Protein AF-A0A151L1X3-F1 (afdb_monomer_lite)

pLDDT: mean 93.33, std 6.19, range [65.94, 98.56]

Organism: NCBI:txid647221

Radius of gyration: 15.74 Å; chains: 1; bounding box: 38×18×39 Å

Sequence (111 aa):
VLFPPRRKGMCTSNLENLNTDDGPLNDSTKVNNSFFGDILLTAKNEAQSIIDQYKEKNQLKDLTDQKDKTTVCNALKYSFADLGDIIRGRDLWSGDNNTEMKQLQDKLKEI

Structure (mmCIF, N/CA/C/O backbone):
data_AF-A0A151L1X3-F1
#
_entry.id   AF-A0A151L1X3-F1
#
loop_
_atom_site.group_PDB
_atom_site.id
_atom_site.type_symbol
_atom_site.label_atom_id
_atom_site.label_alt_id
_atom_site.label_comp_id
_atom_site.label_asym_id
_atom_site.label_entity_id
_atom_site.label_seq_id
_atom_site.pdbx_PDB_ins_code
_atom_site.Cartn_x
_atom_site.Cartn_y
_atom_site.Cartn_z
_atom_site.occupancy
_atom_site.B_iso_or_equiv
_atom_site.auth_seq_id
_atom_site.auth_comp_id
_atom_site.auth_asym_id
_atom_site.auth_atom_id
_atom_site.pdbx_PDB_model_num
ATOM 1 N N . VAL A 1 1 ? -16.542 2.946 -13.095 1.00 81.62 1 VAL A N 1
ATOM 2 C CA . VAL A 1 1 ? -16.395 2.047 -11.919 1.00 81.62 1 VAL A CA 1
ATOM 3 C C . VAL A 1 1 ? -16.527 2.884 -10.641 1.00 81.62 1 VAL A C 1
ATOM 5 O O . VAL A 1 1 ? -16.327 4.089 -10.722 1.00 81.62 1 VAL A O 1
ATOM 8 N N . LEU A 1 2 ? -16.933 2.323 -9.492 1.00 87.06 2 LEU A N 1
ATOM 9 C CA . LEU A 1 2 ? -16.948 3.050 -8.208 1.00 87.06 2 LEU A CA 1
ATOM 10 C C . LEU A 1 2 ? -15.755 2.616 -7.351 1.00 87.06 2 LEU A C 1
ATOM 12 O O . LEU A 1 2 ? -15.576 1.423 -7.127 1.00 87.06 2 LEU A O 1
ATOM 16 N N . PHE A 1 3 ? -14.975 3.576 -6.844 1.00 91.19 3 PHE A N 1
ATOM 17 C CA . PHE A 1 3 ? -13.775 3.297 -6.045 1.00 91.19 3 PHE A CA 1
ATOM 18 C C . PHE A 1 3 ? -13.968 3.669 -4.580 1.00 91.19 3 PHE A C 1
ATOM 20 O O . PHE A 1 3 ? -14.444 4.777 -4.297 1.00 91.19 3 PHE A O 1
ATOM 27 N N . PRO A 1 4 ? -13.556 2.796 -3.644 1.00 94.12 4 PRO A N 1
ATOM 28 C CA . PRO A 1 4 ? -13.650 3.087 -2.225 1.00 94.12 4 PRO A CA 1
ATOM 29 C C . PRO A 1 4 ? -12.703 4.240 -1.846 1.00 94.12 4 PRO A C 1
ATOM 31 O O . PRO A 1 4 ? -11.587 4.302 -2.367 1.00 94.12 4 PRO A O 1
ATOM 34 N N . PRO A 1 5 ? -13.086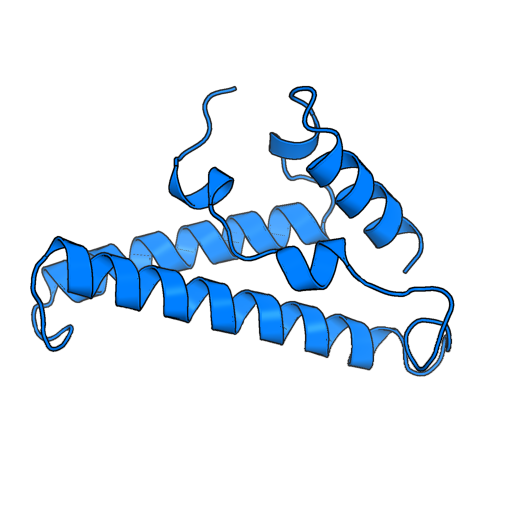 5.121 -0.899 1.00 94.44 5 PRO A N 1
ATOM 35 C CA . PRO A 1 5 ? -12.215 6.198 -0.421 1.00 94.44 5 PRO A CA 1
ATOM 36 C C . PRO A 1 5 ? -10.834 5.714 0.040 1.00 94.44 5 PRO A C 1
ATOM 38 O O . PRO A 1 5 ? -9.845 6.382 -0.231 1.00 94.44 5 PRO A O 1
ATOM 41 N N . ARG A 1 6 ? -10.757 4.519 0.648 1.00 96.12 6 ARG A N 1
ATOM 42 C CA . ARG A 1 6 ? -9.491 3.867 1.020 1.00 96.12 6 ARG A CA 1
ATOM 43 C C . ARG A 1 6 ? -8.545 3.713 -0.178 1.00 96.12 6 ARG A C 1
ATOM 45 O O . ARG A 1 6 ? -7.406 4.132 -0.084 1.00 96.12 6 ARG A O 1
ATOM 52 N N . ARG A 1 7 ? -9.021 3.179 -1.314 1.00 95.06 7 ARG A N 1
ATOM 53 C CA . ARG A 1 7 ? -8.197 3.017 -2.530 1.00 95.06 7 ARG A CA 1
ATOM 54 C C . ARG A 1 7 ? -7.745 4.366 -3.081 1.00 95.06 7 ARG A C 1
ATOM 56 O O . ARG A 1 7 ? -6.613 4.480 -3.534 1.00 95.06 7 ARG A O 1
ATOM 63 N N . LYS A 1 8 ? -8.620 5.375 -3.051 1.00 92.56 8 LYS A N 1
ATOM 64 C CA . LYS A 1 8 ? -8.297 6.727 -3.535 1.00 92.56 8 LYS A CA 1
ATOM 65 C C . LYS A 1 8 ? -7.230 7.418 -2.683 1.00 92.56 8 LYS A C 1
ATOM 67 O O . LYS A 1 8 ? -6.448 8.179 -3.227 1.00 92.56 8 LYS A O 1
ATOM 72 N N . GLY A 1 9 ? -7.219 7.160 -1.374 1.00 92.06 9 GLY A N 1
ATOM 73 C CA . GLY A 1 9 ? -6.239 7.690 -0.421 1.00 92.06 9 GLY A CA 1
ATOM 74 C C . GLY A 1 9 ? -5.131 6.701 -0.053 1.00 92.06 9 GLY A C 1
ATOM 75 O O . GLY A 1 9 ? -4.585 6.803 1.042 1.00 92.06 9 GLY A O 1
ATOM 76 N N . MET A 1 10 ? -4.859 5.718 -0.913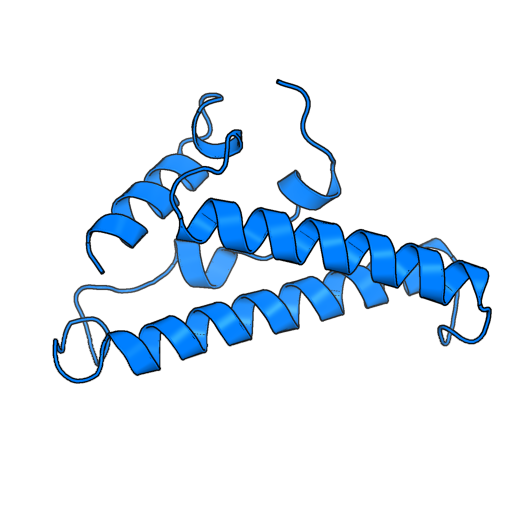 1.00 95.00 10 MET A N 1
ATOM 77 C CA . MET A 1 10 ? -3.860 4.681 -0.663 1.00 95.00 10 MET A CA 1
ATOM 78 C C . MET A 1 10 ? -2.440 5.259 -0.724 1.00 95.00 10 MET A C 1
ATOM 80 O O . MET A 1 10 ? -2.139 6.102 -1.566 1.00 95.00 10 MET A O 1
ATOM 84 N N . CYS A 1 11 ? -1.553 4.797 0.155 1.00 95.50 11 CYS A N 1
ATOM 85 C CA . CYS A 1 11 ? -0.218 5.367 0.342 1.00 95.50 11 CYS A CA 1
ATOM 86 C C . CYS A 1 11 ? 0.802 4.869 -0.701 1.00 95.50 11 CYS A C 1
ATOM 88 O O . CYS A 1 11 ? 1.714 4.127 -0.350 1.00 95.50 11 CYS A O 1
ATOM 90 N N . THR A 1 12 ? 0.682 5.273 -1.970 1.00 94.88 12 THR A N 1
ATOM 91 C CA . THR A 1 12 ? 1.544 4.812 -3.090 1.00 94.88 12 THR A CA 1
ATOM 92 C C . THR A 1 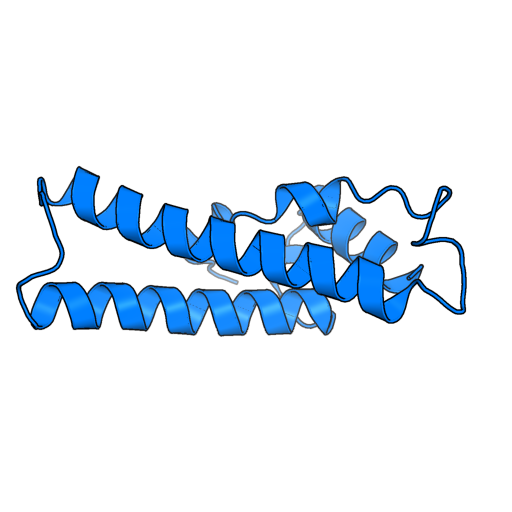12 ? 2.622 5.802 -3.533 1.00 94.88 12 THR A C 1
ATOM 94 O O . THR A 1 12 ? 3.365 5.527 -4.472 1.00 94.88 12 THR A O 1
ATOM 97 N N . SER A 1 13 ? 2.760 6.929 -2.833 1.00 93.56 13 SER A N 1
ATOM 98 C CA . SER A 1 13 ? 3.610 8.047 -3.259 1.00 93.56 13 SER A CA 1
ATOM 99 C C . SER A 1 13 ? 5.080 7.672 -3.506 1.00 93.56 13 SER A C 1
ATOM 101 O O . SER A 1 13 ? 5.689 8.197 -4.435 1.00 93.56 13 SER A O 1
ATOM 103 N N . ASN A 1 14 ? 5.660 6.738 -2.740 1.00 93.56 14 ASN A N 1
ATOM 104 C CA . ASN A 1 14 ? 7.033 6.291 -2.998 1.00 93.56 14 ASN A CA 1
ATOM 105 C C . ASN A 1 14 ? 7.157 5.556 -4.342 1.00 93.56 14 ASN A C 1
ATOM 107 O O . ASN A 1 14 ? 8.128 5.785 -5.053 1.00 93.56 14 ASN A O 1
ATOM 111 N N . LEU A 1 15 ? 6.157 4.752 -4.727 1.00 94.19 15 LEU A N 1
ATOM 112 C CA . LEU A 1 15 ? 6.131 4.065 -6.024 1.00 94.19 15 LEU A CA 1
ATOM 113 C C . LEU A 1 15 ? 5.928 5.052 -7.180 1.00 94.19 15 LEU A C 1
ATOM 115 O O . LEU A 1 15 ? 6.527 4.915 -8.242 1.00 94.19 15 LEU A O 1
ATOM 119 N N . GLU A 1 16 ? 5.108 6.082 -6.968 1.00 92.19 16 GLU A N 1
ATOM 120 C CA . GLU A 1 16 ? 4.865 7.138 -7.961 1.00 92.19 16 GLU A CA 1
ATOM 121 C C . GLU A 1 16 ? 6.119 7.983 -8.228 1.00 92.19 16 GLU A C 1
ATOM 123 O O . GLU A 1 16 ? 6.310 8.489 -9.336 1.00 92.19 16 GLU A O 1
ATOM 128 N N . ASN A 1 17 ? 6.997 8.102 -7.230 1.00 91.62 17 ASN A N 1
ATOM 129 C CA . ASN A 1 17 ? 8.223 8.897 -7.275 1.00 91.62 17 ASN A CA 1
ATOM 130 C C . ASN A 1 17 ? 9.500 8.045 -7.366 1.00 91.62 17 ASN A C 1
ATOM 132 O O . ASN A 1 17 ? 10.582 8.549 -7.069 1.00 91.62 17 ASN A O 1
ATOM 136 N N . LEU A 1 18 ? 9.400 6.782 -7.800 1.00 89.81 18 LEU A N 1
ATOM 137 C CA . LEU A 1 18 ? 10.585 5.973 -8.093 1.00 89.81 18 LEU A CA 1
ATOM 138 C C . LEU A 1 18 ? 11.441 6.666 -9.153 1.00 89.81 18 LEU A C 1
ATOM 140 O O . LEU A 1 18 ? 10.924 7.166 -10.159 1.00 89.81 18 LEU A O 1
ATOM 144 N N . ASN A 1 19 ? 12.748 6.675 -8.903 1.00 86.38 19 ASN A N 1
ATOM 145 C CA . ASN A 1 19 ? 13.751 7.078 -9.872 1.00 86.38 19 ASN A CA 1
ATOM 146 C C . ASN A 1 19 ? 14.353 5.815 -10.492 1.00 86.38 19 ASN A C 1
ATOM 148 O O . ASN A 1 19 ? 15.200 5.166 -9.881 1.00 86.38 19 ASN A O 1
ATOM 152 N N . THR A 1 20 ? 13.867 5.449 -11.674 1.00 84.44 20 THR A N 1
ATOM 153 C CA . THR A 1 20 ? 14.296 4.256 -12.416 1.00 84.44 20 THR A CA 1
ATOM 154 C C . THR A 1 20 ? 15.626 4.457 -13.141 1.00 84.44 20 THR A C 1
ATOM 156 O O . THR A 1 20 ? 16.295 3.478 -13.454 1.00 84.44 20 THR A O 1
ATOM 159 N N . ASP A 1 21 ? 16.056 5.706 -13.338 1.00 84.44 21 ASP A N 1
ATOM 160 C CA . ASP A 1 21 ? 17.275 6.042 -14.080 1.00 84.44 21 ASP A CA 1
ATOM 161 C C . ASP A 1 21 ? 18.550 5.987 -13.222 1.00 84.44 21 ASP A C 1
ATOM 163 O O . ASP A 1 21 ? 19.662 6.025 -13.757 1.00 84.44 21 ASP A O 1
ATOM 167 N N . ASP A 1 22 ? 18.422 5.882 -11.897 1.00 78.88 22 ASP A N 1
ATOM 168 C CA . ASP A 1 22 ? 19.549 5.975 -10.968 1.00 78.88 22 ASP A CA 1
ATOM 169 C C . ASP A 1 22 ? 19.600 4.825 -9.952 1.00 78.88 22 ASP A C 1
ATOM 171 O O . ASP A 1 22 ? 18.600 4.220 -9.556 1.00 78.88 22 ASP A O 1
ATOM 175 N N . GLY A 1 23 ? 20.815 4.544 -9.487 1.00 86.75 23 GLY A N 1
ATOM 176 C CA . GLY A 1 23 ? 21.068 3.632 -8.387 1.00 86.75 23 GLY A CA 1
ATOM 177 C C . GLY A 1 23 ? 20.657 2.182 -8.674 1.00 86.75 23 GLY A C 1
ATOM 178 O O . GLY A 1 23 ? 20.818 1.682 -9.788 1.00 86.75 23 GLY A O 1
ATOM 179 N N . PRO A 1 24 ? 20.191 1.444 -7.652 1.00 89.06 24 PRO A N 1
ATOM 180 C CA . PRO A 1 24 ? 19.992 0.006 -7.765 1.00 89.06 24 PRO A CA 1
ATOM 181 C C . PRO A 1 24 ? 18.728 -0.390 -8.545 1.00 89.06 24 PRO A C 1
ATOM 183 O O . PRO A 1 24 ? 18.565 -1.574 -8.824 1.00 89.06 24 PRO A O 1
ATOM 186 N N . LEU A 1 25 ? 17.863 0.566 -8.913 1.00 89.69 25 LEU A N 1
ATOM 187 C CA . LEU A 1 25 ? 16.715 0.324 -9.796 1.00 89.69 25 LEU A CA 1
ATOM 188 C C . LEU A 1 25 ? 17.116 0.272 -11.281 1.00 89.69 25 LEU A C 1
ATOM 190 O O . LEU A 1 25 ? 16.453 -0.413 -12.046 1.00 89.69 25 LEU A O 1
ATOM 194 N N . ASN A 1 26 ? 18.242 0.888 -11.660 1.00 89.81 26 ASN A N 1
ATOM 195 C CA . ASN A 1 26 ? 18.832 0.790 -13.004 1.00 89.81 26 ASN A CA 1
ATOM 196 C C . ASN A 1 26 ? 19.850 -0.374 -13.124 1.00 89.81 26 ASN A C 1
ATOM 198 O O . ASN A 1 26 ? 20.453 -0.624 -14.167 1.00 89.81 26 ASN A O 1
ATOM 202 N N . ASP A 1 27 ? 20.091 -1.113 -12.038 1.00 91.00 27 ASP A N 1
ATOM 203 C CA . ASP A 1 27 ? 21.010 -2.251 -12.025 1.00 91.00 27 ASP A CA 1
ATOM 204 C C . ASP A 1 27 ? 20.224 -3.562 -12.111 1.00 91.00 27 ASP A C 1
ATOM 206 O O . ASP A 1 27 ? 19.631 -4.010 -11.130 1.00 91.00 27 ASP A O 1
ATOM 210 N N . SER A 1 28 ? 20.287 -4.227 -13.268 1.00 90.06 28 SER A N 1
ATOM 211 C CA . SER A 1 28 ? 19.611 -5.513 -13.527 1.00 90.06 28 SER A CA 1
ATOM 212 C C . SER A 1 28 ? 19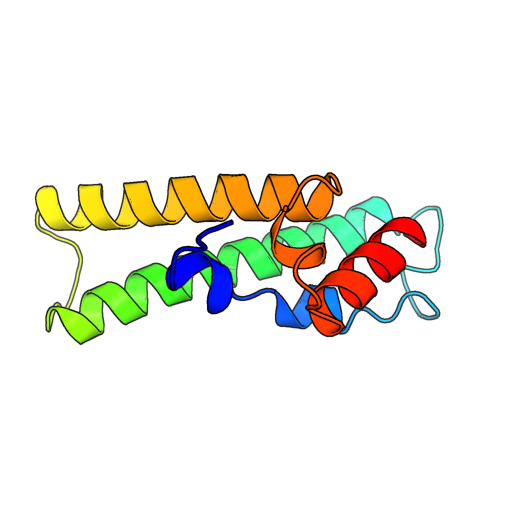.879 -6.612 -12.483 1.00 90.06 28 SER A C 1
ATOM 214 O O . SER A 1 28 ? 19.075 -7.532 -12.336 1.00 90.06 28 SER A O 1
ATOM 216 N N . THR A 1 29 ? 20.982 -6.534 -11.730 1.00 94.12 29 THR A N 1
ATOM 217 C CA . THR A 1 29 ? 21.317 -7.507 -10.677 1.00 94.12 29 THR A CA 1
ATOM 218 C C . THR A 1 29 ? 20.717 -7.159 -9.312 1.00 94.12 29 THR A C 1
ATOM 220 O O . THR A 1 29 ? 20.608 -8.032 -8.448 1.00 94.12 29 THR A O 1
ATOM 223 N N . LYS A 1 30 ? 20.316 -5.899 -9.101 1.00 93.94 30 LYS A N 1
ATOM 224 C CA . LYS A 1 30 ? 19.806 -5.377 -7.820 1.00 93.94 30 LYS A CA 1
ATOM 225 C C . LYS A 1 30 ? 18.339 -4.961 -7.869 1.00 93.94 30 LYS A C 1
ATOM 227 O O . LYS A 1 30 ? 17.695 -4.986 -6.818 1.00 93.94 30 LYS A O 1
ATOM 232 N N . VAL A 1 31 ? 17.820 -4.663 -9.061 1.00 94.62 31 VAL A N 1
ATOM 233 C CA . VAL A 1 31 ? 16.486 -4.098 -9.300 1.00 94.62 31 VAL A CA 1
ATOM 234 C C . VAL A 1 31 ? 15.393 -4.836 -8.534 1.00 94.62 31 VAL A C 1
ATOM 236 O O . VAL A 1 31 ? 14.642 -4.207 -7.799 1.00 94.62 31 VAL A O 1
ATOM 239 N N . ASN A 1 32 ? 15.386 -6.172 -8.562 1.00 93.81 32 ASN A N 1
ATOM 240 C CA . ASN A 1 32 ? 14.386 -6.978 -7.855 1.00 93.81 32 ASN A CA 1
ATOM 241 C C . ASN A 1 32 ? 14.374 -6.732 -6.340 1.00 93.81 32 ASN A C 1
ATOM 243 O O . ASN A 1 32 ? 13.309 -6.577 -5.748 1.00 93.81 32 ASN A O 1
ATOM 247 N N . ASN A 1 33 ? 15.545 -6.699 -5.698 1.00 95.75 33 ASN A N 1
ATOM 248 C CA . ASN A 1 33 ? 15.633 -6.518 -4.247 1.00 95.75 33 ASN A CA 1
ATOM 249 C C . ASN A 1 33 ? 15.289 -5.082 -3.845 1.00 95.75 33 ASN A C 1
ATOM 251 O O . ASN A 1 33 ? 14.614 -4.869 -2.839 1.00 95.75 33 ASN A O 1
ATOM 255 N N . SER A 1 34 ? 15.742 -4.107 -4.633 1.00 94.81 34 SER A N 1
ATOM 256 C CA . SER A 1 34 ? 15.463 -2.694 -4.385 1.00 94.81 34 SER A CA 1
ATOM 257 C C . SER A 1 34 ? 13.989 -2.373 -4.572 1.00 94.81 34 SER A C 1
ATOM 259 O O . SER A 1 34 ? 13.364 -1.866 -3.645 1.00 94.81 34 SER A O 1
ATOM 261 N N . PHE A 1 35 ? 13.410 -2.788 -5.696 1.00 95.88 35 PHE A N 1
ATOM 262 C CA . PHE A 1 35 ? 11.992 -2.608 -5.968 1.00 95.88 35 PHE A CA 1
ATOM 263 C C . PHE A 1 35 ? 11.112 -3.328 -4.938 1.00 95.88 35 PHE A C 1
ATOM 265 O O . PHE A 1 35 ? 10.126 -2.772 -4.455 1.00 95.88 35 PHE A O 1
ATOM 272 N N . PHE A 1 36 ? 11.492 -4.539 -4.515 1.00 96.69 36 PHE A N 1
ATOM 273 C CA . PHE A 1 36 ? 10.783 -5.226 -3.437 1.00 96.69 36 PHE A CA 1
ATOM 274 C C . PHE A 1 36 ? 10.836 -4.446 -2.113 1.00 96.69 36 PHE A C 1
ATOM 276 O O . PHE A 1 36 ? 9.840 -4.400 -1.389 1.00 96.69 36 PHE A O 1
ATOM 283 N N . GLY A 1 37 ? 11.955 -3.782 -1.815 1.00 96.81 37 GLY A N 1
ATOM 284 C CA . GLY A 1 37 ? 12.075 -2.870 -0.676 1.00 96.81 37 GLY A CA 1
ATOM 285 C C . GLY A 1 37 ? 11.060 -1.724 -0.723 1.00 96.81 37 GLY A C 1
ATOM 286 O O . GLY A 1 37 ? 10.393 -1.462 0.281 1.00 96.81 37 GLY A O 1
ATOM 287 N N . ASP A 1 38 ? 10.881 -1.100 -1.887 1.00 96.44 38 ASP A N 1
ATOM 288 C CA . ASP A 1 38 ? 9.882 -0.046 -2.089 1.00 96.44 38 ASP A CA 1
ATOM 289 C C . ASP A 1 38 ? 8.446 -0.553 -1.922 1.00 96.44 38 ASP A C 1
ATOM 291 O O . ASP A 1 38 ? 7.636 0.099 -1.257 1.00 96.44 38 ASP A O 1
ATOM 295 N N . ILE A 1 39 ? 8.134 -1.749 -2.432 1.00 97.44 39 ILE A N 1
ATOM 296 C CA . ILE A 1 39 ? 6.824 -2.387 -2.223 1.00 97.44 39 ILE A CA 1
ATOM 297 C C . ILE A 1 39 ? 6.563 -2.621 -0.729 1.00 97.44 39 ILE A C 1
ATOM 299 O O . ILE A 1 39 ? 5.464 -2.349 -0.236 1.00 97.44 39 ILE A O 1
ATOM 303 N N . LEU A 1 40 ? 7.555 -3.117 0.016 1.00 98.25 40 LEU A N 1
ATOM 304 C CA . LEU A 1 40 ? 7.421 -3.338 1.458 1.00 98.25 40 LEU A CA 1
ATOM 305 C C . LEU A 1 40 ? 7.232 -2.023 2.222 1.00 98.25 40 LEU A C 1
ATOM 307 O O . LEU A 1 40 ? 6.433 -1.971 3.161 1.00 98.25 40 LEU A O 1
ATOM 311 N N . LEU A 1 41 ? 7.928 -0.960 1.813 1.00 97.94 41 LEU A N 1
ATOM 312 C CA . LEU A 1 41 ? 7.764 0.372 2.388 1.00 97.94 41 LEU A CA 1
ATOM 313 C C . LEU A 1 41 ? 6.343 0.902 2.159 1.00 97.94 41 LEU A C 1
ATOM 315 O O . LEU A 1 41 ? 5.702 1.357 3.109 1.00 97.94 41 LEU A O 1
ATOM 319 N N . THR A 1 42 ? 5.820 0.776 0.937 1.00 98.06 42 THR A N 1
ATOM 320 C CA . THR A 1 42 ? 4.427 1.099 0.596 1.00 98.06 42 THR A CA 1
ATOM 321 C C . THR A 1 42 ? 3.446 0.325 1.470 1.00 98.06 42 THR A C 1
ATOM 323 O O . THR A 1 42 ? 2.587 0.925 2.116 1.00 98.06 42 THR A O 1
ATOM 326 N N . ALA A 1 43 ? 3.596 -1.000 1.551 1.00 98.50 43 ALA A N 1
ATOM 327 C CA . ALA A 1 43 ? 2.704 -1.859 2.327 1.00 98.50 43 ALA A CA 1
ATOM 328 C C . ALA A 1 43 ? 2.702 -1.495 3.820 1.00 98.50 43 ALA A C 1
ATOM 330 O O . ALA A 1 43 ? 1.642 -1.434 4.445 1.00 98.50 43 ALA A O 1
ATOM 331 N N . LYS A 1 44 ? 3.881 -1.213 4.390 1.00 98.44 44 LYS A N 1
ATOM 332 C CA . LYS A 1 44 ? 4.026 -0.772 5.781 1.00 98.44 44 LYS A CA 1
ATOM 333 C C . LYS A 1 44 ? 3.301 0.551 6.027 1.00 98.44 44 LYS A C 1
ATOM 335 O O . LYS A 1 44 ? 2.541 0.652 6.987 1.00 98.44 44 LYS A O 1
ATOM 340 N N . ASN A 1 45 ? 3.549 1.554 5.186 1.00 98.25 45 ASN A N 1
ATOM 341 C CA . ASN A 1 45 ? 2.969 2.887 5.355 1.00 98.25 45 ASN A CA 1
ATOM 342 C C . ASN A 1 45 ? 1.447 2.870 5.178 1.00 98.25 45 ASN A C 1
ATOM 344 O O . ASN A 1 45 ? 0.736 3.475 5.975 1.00 98.25 45 ASN A O 1
ATOM 348 N N . GLU A 1 46 ? 0.943 2.119 4.197 1.00 98.44 46 GLU A N 1
ATOM 349 C CA . GLU A 1 46 ? -0.493 1.923 3.998 1.00 98.44 46 GLU A CA 1
ATOM 350 C C . GLU A 1 46 ? -1.147 1.258 5.215 1.00 98.44 46 GLU A C 1
ATOM 352 O O . GLU A 1 46 ? -2.182 1.716 5.701 1.00 98.44 46 GLU A O 1
ATOM 357 N N . ALA A 1 47 ? -0.523 0.206 5.753 1.00 98.31 47 ALA A N 1
ATOM 358 C CA . ALA A 1 47 ? -1.044 -0.472 6.931 1.00 98.31 47 ALA A CA 1
ATOM 359 C C . ALA A 1 47 ? -1.085 0.448 8.158 1.00 98.31 47 ALA A C 1
ATOM 361 O O . ALA A 1 47 ? -2.096 0.495 8.862 1.00 98.31 47 ALA A O 1
ATOM 362 N N . GLN A 1 48 ? -0.007 1.202 8.386 1.00 98.19 48 GLN A N 1
ATOM 363 C CA . GLN A 1 48 ? 0.085 2.165 9.480 1.00 98.19 48 GLN A CA 1
ATOM 364 C C . GLN A 1 48 ? -0.979 3.264 9.345 1.00 98.19 48 GLN A C 1
ATOM 366 O O . GLN A 1 48 ? -1.719 3.512 10.292 1.00 98.19 48 GLN A O 1
ATOM 371 N N . SER A 1 49 ? -1.132 3.843 8.149 1.00 98.12 49 SER A N 1
ATOM 372 C CA . SER A 1 49 ? -2.140 4.870 7.858 1.00 98.12 49 SER A CA 1
ATOM 373 C C . SER A 1 49 ? -3.565 4.373 8.124 1.00 98.12 49 SER A C 1
ATOM 375 O O . SER A 1 49 ? -4.350 5.065 8.770 1.00 98.12 49 SER A O 1
ATOM 377 N N . ILE A 1 50 ? -3.903 3.145 7.712 1.00 98.25 50 ILE A N 1
ATOM 378 C CA . ILE A 1 50 ? -5.214 2.540 8.001 1.00 98.25 50 ILE A CA 1
ATOM 379 C C . ILE A 1 50 ? -5.452 2.416 9.507 1.00 98.25 50 ILE A C 1
ATOM 381 O O . ILE A 1 50 ? -6.538 2.757 9.985 1.00 98.25 50 ILE A O 1
ATOM 385 N N . ILE A 1 51 ? -4.461 1.912 10.247 1.00 98.25 51 ILE A N 1
ATOM 386 C CA . ILE A 1 51 ? -4.559 1.728 11.699 1.00 98.25 51 ILE A CA 1
ATOM 387 C C . ILE A 1 51 ? -4.753 3.082 12.386 1.00 98.25 51 ILE A C 1
ATOM 389 O O . ILE A 1 51 ? -5.677 3.227 13.190 1.00 98.25 51 ILE A O 1
ATOM 393 N N . ASP A 1 52 ? -3.929 4.071 12.048 1.00 97.88 52 ASP A N 1
ATOM 394 C CA . ASP A 1 52 ? -3.940 5.386 12.686 1.00 97.88 52 ASP A CA 1
ATOM 395 C C . ASP A 1 52 ? -5.226 6.149 12.375 1.00 97.88 52 ASP A C 1
ATOM 397 O O . ASP A 1 52 ? -5.892 6.623 13.294 1.00 97.88 52 ASP A O 1
ATOM 401 N N . GLN A 1 53 ? -5.659 6.171 11.110 1.00 97.38 53 GLN A N 1
ATOM 402 C CA . GLN A 1 53 ? -6.922 6.804 10.730 1.00 97.38 53 GLN A CA 1
ATOM 403 C C . GLN A 1 53 ? -8.126 6.146 11.409 1.00 97.38 53 GLN A C 1
ATOM 405 O O . GLN A 1 53 ? -9.080 6.834 11.775 1.00 97.38 53 GLN A O 1
ATOM 410 N N . TYR A 1 54 ? -8.124 4.816 11.557 1.00 97.75 54 TYR A N 1
ATOM 411 C CA . TYR A 1 54 ? -9.201 4.121 12.258 1.00 97.75 54 TYR A CA 1
ATOM 412 C C . TYR A 1 54 ? -9.214 4.486 13.744 1.00 97.75 54 TYR A C 1
ATOM 414 O O . TYR A 1 54 ? -10.279 4.789 14.287 1.00 97.75 54 TYR A O 1
ATOM 422 N N . LYS A 1 55 ? -8.043 4.491 14.393 1.00 98.25 55 LYS A N 1
ATOM 423 C CA . LYS A 1 55 ? -7.900 4.885 15.798 1.00 98.25 55 LYS A CA 1
ATOM 424 C C . LYS A 1 55 ? -8.354 6.325 16.022 1.00 98.25 55 LYS A C 1
ATOM 426 O O . LYS A 1 55 ? -9.165 6.559 16.911 1.00 98.25 55 LYS A O 1
ATOM 431 N N . GLU A 1 56 ? -7.909 7.261 15.189 1.00 97.69 56 GLU A N 1
ATOM 432 C CA . GLU A 1 56 ? -8.265 8.679 15.277 1.00 97.69 56 GLU A CA 1
ATOM 433 C C . GLU A 1 56 ? -9.778 8.893 15.129 1.00 97.69 56 GLU A C 1
ATOM 435 O O . GLU A 1 56 ? -10.413 9.487 16.002 1.00 97.69 56 GLU A O 1
ATOM 440 N N . LYS A 1 57 ? -10.388 8.336 14.074 1.00 96.81 57 LYS A N 1
ATOM 441 C CA . LYS A 1 57 ? -11.826 8.503 13.791 1.00 96.81 57 LYS A CA 1
ATOM 442 C C . LYS A 1 57 ? -12.731 7.920 14.874 1.00 96.81 57 LYS A C 1
ATOM 444 O O . LYS A 1 57 ? -13.829 8.430 15.080 1.00 96.81 57 LYS A O 1
ATOM 449 N N . ASN A 1 58 ? -12.281 6.866 15.551 1.00 97.38 58 ASN A N 1
ATOM 450 C CA . ASN A 1 58 ? -13.028 6.206 16.621 1.00 97.38 58 ASN A CA 1
ATOM 451 C C . ASN A 1 58 ? -12.537 6.601 18.027 1.00 97.38 58 ASN A C 1
ATOM 453 O O . ASN A 1 58 ? -13.010 6.038 19.011 1.00 97.38 58 ASN A O 1
ATOM 457 N N . GLN A 1 59 ? -11.611 7.565 18.134 1.00 97.38 59 GLN A N 1
ATOM 458 C CA . GLN A 1 59 ? -11.035 8.054 19.395 1.00 97.38 59 GLN A CA 1
ATOM 459 C C . GLN A 1 59 ? -10.425 6.933 20.263 1.00 97.38 59 GLN A C 1
ATOM 461 O O . GLN A 1 59 ? -10.506 6.945 21.494 1.00 97.38 59 GLN A O 1
ATOM 466 N N . LEU A 1 60 ? -9.801 5.945 19.617 1.00 96.75 60 LEU A N 1
ATOM 467 C CA . LEU A 1 60 ? -9.201 4.780 20.262 1.00 96.75 60 LEU A CA 1
ATOM 468 C C . LEU A 1 60 ? -7.720 5.023 20.552 1.00 96.75 60 LEU A C 1
ATOM 470 O O . LEU A 1 60 ? -6.964 5.451 19.683 1.00 96.75 60 LEU A O 1
ATOM 474 N N . LYS A 1 61 ? -7.271 4.662 21.759 1.00 94.56 61 LYS A N 1
ATOM 475 C CA . LYS A 1 61 ? -5.832 4.604 22.075 1.00 94.56 61 LYS A CA 1
ATOM 476 C C . LYS A 1 61 ? -5.174 3.374 21.451 1.00 94.56 61 LYS A C 1
ATOM 478 O O . LYS A 1 61 ? -4.053 3.447 20.949 1.00 94.56 61 LYS A O 1
ATOM 483 N N . ASP A 1 62 ? -5.878 2.244 21.468 1.00 94.62 62 ASP A N 1
ATOM 484 C CA . ASP A 1 62 ? -5.405 1.009 20.861 1.00 94.62 62 ASP A CA 1
ATOM 485 C C . ASP A 1 62 ? -6.551 0.126 20.351 1.00 94.62 62 ASP A C 1
ATOM 487 O O . ASP A 1 62 ? -7.703 0.312 20.739 1.00 94.62 62 ASP A O 1
ATOM 491 N N . LEU A 1 63 ? -6.233 -0.831 19.476 1.00 95.25 63 LEU A N 1
ATOM 492 C CA . LEU A 1 63 ? -7.189 -1.798 18.932 1.00 95.25 63 LEU A CA 1
ATOM 493 C C . LEU A 1 63 ? -7.321 -2.974 19.901 1.00 95.25 63 LEU A C 1
ATOM 495 O O . LEU A 1 63 ? -6.699 -4.017 19.706 1.00 95.25 63 LEU A O 1
ATOM 499 N N . THR A 1 64 ? -8.092 -2.814 20.973 1.00 94.94 64 THR A N 1
ATOM 500 C CA . THR A 1 64 ? -8.299 -3.876 21.974 1.00 94.94 64 THR A CA 1
ATOM 501 C C . THR A 1 64 ? -9.539 -4.714 21.679 1.00 94.94 64 THR A C 1
ATOM 503 O O . THR A 1 64 ? -9.481 -5.942 21.811 1.00 94.94 64 THR A O 1
ATOM 506 N N . ASP A 1 65 ? -10.613 -4.075 21.212 1.00 96.88 65 ASP A N 1
ATOM 507 C CA . ASP A 1 65 ? -11.876 -4.721 20.868 1.00 96.88 65 ASP A CA 1
ATOM 508 C C . ASP A 1 65 ? -11.753 -5.591 19.605 1.00 96.88 65 ASP A C 1
ATOM 510 O O . ASP A 1 65 ? -11.097 -5.241 18.618 1.00 96.88 65 ASP A O 1
ATOM 514 N N . GLN A 1 66 ? -12.392 -6.760 19.629 1.00 97.25 66 GLN A N 1
ATOM 515 C CA . GLN A 1 66 ? -12.317 -7.721 18.531 1.00 97.25 66 GLN A CA 1
ATOM 516 C C . GLN A 1 66 ? -12.987 -7.207 17.249 1.00 97.25 66 GLN A C 1
ATOM 518 O O . GLN A 1 66 ? -12.532 -7.524 16.145 1.00 97.25 66 GLN A O 1
ATOM 523 N N . LYS A 1 67 ? -14.051 -6.409 17.364 1.00 97.06 67 LYS A N 1
ATOM 524 C CA . LYS A 1 67 ? -14.749 -5.795 16.232 1.00 97.06 67 LYS A CA 1
ATOM 525 C C . LYS A 1 67 ? -13.870 -4.749 15.553 1.00 97.06 67 LYS A C 1
ATOM 527 O O . LYS A 1 67 ? -13.808 -4.725 14.322 1.00 97.06 67 LYS A O 1
ATOM 532 N N . ASP A 1 68 ? -13.144 -3.952 16.332 1.00 97.62 68 ASP A N 1
ATOM 533 C CA . ASP A 1 68 ? -12.197 -2.960 15.813 1.00 97.62 68 ASP A CA 1
ATOM 534 C C . ASP A 1 68 ? -11.044 -3.634 15.073 1.00 97.62 68 ASP A C 1
ATOM 536 O O . ASP A 1 68 ? -10.778 -3.321 13.909 1.00 97.62 68 ASP A O 1
ATOM 540 N N . LYS A 1 69 ? -10.434 -4.651 15.697 1.00 97.81 69 LYS A N 1
ATOM 541 C CA . LYS A 1 69 ? -9.402 -5.484 15.061 1.00 97.81 69 LYS A CA 1
ATOM 542 C C . LYS A 1 69 ? -9.895 -6.082 13.748 1.00 97.81 69 LYS A C 1
ATOM 544 O O . LYS A 1 69 ? -9.211 -5.993 12.736 1.00 97.81 69 LYS A O 1
ATOM 549 N N . THR A 1 70 ? -11.095 -6.663 13.745 1.00 98.12 70 THR A N 1
ATOM 550 C CA . THR A 1 70 ? -11.681 -7.284 12.547 1.00 98.12 70 THR A CA 1
ATOM 551 C C . THR A 1 70 ? -11.894 -6.258 11.434 1.00 98.12 70 THR A C 1
ATOM 553 O O . THR A 1 70 ? -11.595 -6.530 10.271 1.00 98.12 70 THR A O 1
ATOM 556 N N . THR A 1 71 ? -12.371 -5.062 11.781 1.00 97.56 71 THR A N 1
ATOM 557 C CA . THR A 1 71 ? -12.620 -3.984 10.816 1.00 97.56 71 THR A CA 1
ATOM 558 C C . THR A 1 71 ? -11.322 -3.501 10.174 1.00 97.56 71 THR A C 1
ATOM 560 O O . THR A 1 71 ? -11.235 -3.426 8.946 1.00 97.56 71 THR A O 1
ATOM 563 N N . VAL A 1 72 ? -10.288 -3.263 10.983 1.00 98.19 72 VAL A N 1
ATOM 564 C CA . VAL A 1 72 ? -8.955 -2.882 10.499 1.00 98.19 72 VAL A CA 1
ATOM 565 C C . VAL A 1 72 ? -8.338 -3.995 9.652 1.00 98.19 72 VAL A C 1
ATOM 567 O O . VAL A 1 72 ? -7.902 -3.731 8.535 1.00 98.19 72 VAL A O 1
ATOM 570 N N . CYS A 1 73 ? -8.372 -5.251 10.105 1.00 98.19 73 CYS A N 1
ATOM 571 C CA . CYS A 1 73 ? -7.853 -6.389 9.340 1.00 98.19 73 CYS A CA 1
ATOM 572 C C . CYS A 1 73 ? -8.525 -6.535 7.968 1.00 98.19 73 CYS A C 1
ATOM 574 O O . CYS A 1 73 ? -7.852 -6.831 6.982 1.00 98.19 73 CYS A O 1
ATOM 576 N N . ASN A 1 74 ? -9.835 -6.291 7.875 1.00 98.38 74 ASN A N 1
ATOM 577 C CA . ASN A 1 74 ? -10.533 -6.292 6.591 1.00 98.38 74 ASN A CA 1
ATOM 578 C C . ASN A 1 74 ? -10.043 -5.160 5.678 1.00 98.38 74 ASN A C 1
ATOM 580 O O . ASN A 1 74 ? -9.790 -5.401 4.500 1.00 98.38 74 ASN A O 1
ATOM 584 N N . ALA A 1 75 ? -9.860 -3.947 6.208 1.00 98.19 75 ALA A N 1
ATOM 585 C CA . ALA A 1 75 ? -9.308 -2.833 5.439 1.00 98.19 75 ALA A CA 1
ATOM 586 C C . ALA A 1 75 ? -7.886 -3.136 4.932 1.00 98.19 75 ALA A C 1
ATOM 588 O O . ALA A 1 75 ? -7.618 -2.943 3.747 1.00 98.19 75 ALA A O 1
ATOM 589 N N . LEU A 1 76 ? -7.024 -3.696 5.789 1.00 98.44 76 LEU A N 1
ATOM 590 C CA . LEU A 1 76 ? -5.674 -4.137 5.424 1.00 98.44 76 LEU A CA 1
ATOM 591 C C . LEU A 1 76 ? -5.697 -5.200 4.320 1.00 98.44 76 LEU A C 1
ATOM 593 O O . LEU A 1 76 ? -4.950 -5.095 3.351 1.00 98.44 76 LEU A O 1
ATOM 597 N N . LYS A 1 77 ? -6.585 -6.196 4.424 1.00 98.56 77 LYS A N 1
ATOM 598 C CA . LYS A 1 77 ? -6.761 -7.236 3.398 1.00 98.56 77 LYS A CA 1
ATOM 599 C C . LYS A 1 77 ? -7.117 -6.633 2.038 1.00 98.56 77 LYS A C 1
ATOM 601 O O . LYS A 1 77 ? -6.586 -7.074 1.021 1.00 98.56 77 LYS A O 1
ATOM 606 N N . TYR A 1 78 ? -8.007 -5.643 2.012 1.00 98.19 78 TYR A N 1
ATOM 607 C CA . TYR A 1 78 ? -8.372 -4.972 0.766 1.00 98.19 78 TYR A CA 1
ATOM 608 C C . TYR A 1 78 ? -7.230 -4.116 0.213 1.00 98.19 78 TYR A C 1
ATOM 610 O O . TYR A 1 78 ? -6.972 -4.184 -0.982 1.00 98.19 78 TYR A O 1
ATOM 618 N N . SER A 1 79 ? -6.497 -3.377 1.052 1.00 98.31 79 SER A N 1
ATOM 619 C CA . SER A 1 79 ? -5.313 -2.636 0.588 1.00 98.31 79 SER A CA 1
ATOM 620 C C . SER A 1 79 ? -4.199 -3.546 0.085 1.00 98.31 79 SER A C 1
ATOM 622 O O . SER A 1 79 ? -3.540 -3.213 -0.893 1.00 98.31 79 SER A O 1
ATOM 624 N N . PHE A 1 80 ? -4.013 -4.719 0.688 1.00 98.44 80 PHE A N 1
ATOM 625 C CA . PHE A 1 80 ? -3.083 -5.721 0.171 1.00 98.44 80 PHE A CA 1
ATOM 626 C C . PHE A 1 80 ? -3.484 -6.199 -1.232 1.00 98.44 80 PHE A C 1
ATOM 628 O O . PHE A 1 80 ? -2.633 -6.299 -2.115 1.00 98.44 80 PHE A O 1
ATOM 635 N N . ALA A 1 81 ? -4.776 -6.468 -1.452 1.00 98.31 81 ALA A N 1
ATOM 636 C CA . ALA A 1 81 ? -5.279 -6.862 -2.765 1.00 98.31 81 ALA A CA 1
ATOM 637 C C . ALA A 1 81 ? -5.082 -5.748 -3.808 1.00 98.31 81 ALA A C 1
ATOM 639 O O . ALA A 1 81 ? -4.553 -6.024 -4.882 1.00 98.31 81 ALA A O 1
ATOM 640 N N . ASP A 1 82 ? -5.417 -4.503 -3.457 1.00 97.69 82 ASP A N 1
ATOM 641 C CA . ASP A 1 82 ? -5.226 -3.341 -4.329 1.00 97.69 82 ASP A CA 1
ATOM 642 C C . ASP A 1 82 ? -3.748 -3.126 -4.675 1.00 97.69 82 ASP A C 1
ATOM 644 O O . ASP A 1 82 ? -3.422 -2.928 -5.840 1.00 97.69 82 ASP A O 1
ATOM 648 N N . LEU A 1 83 ? -2.834 -3.222 -3.696 1.00 98.00 83 LEU A N 1
ATOM 649 C CA . LEU A 1 83 ? -1.393 -3.112 -3.951 1.00 98.00 83 LEU A CA 1
ATOM 650 C C . LEU A 1 83 ? -0.949 -4.198 -4.932 1.00 98.00 83 LEU A C 1
ATOM 652 O O . LEU A 1 83 ? -0.245 -3.918 -5.896 1.00 98.00 83 LEU A O 1
ATOM 656 N N . GLY A 1 84 ? -1.409 -5.433 -4.726 1.00 97.69 84 GLY A N 1
ATOM 657 C CA . GLY A 1 84 ? -1.142 -6.532 -5.646 1.00 97.69 84 GLY A CA 1
ATOM 658 C C . GLY A 1 84 ? -1.678 -6.275 -7.056 1.00 97.69 84 GLY A C 1
ATOM 659 O O . GLY A 1 84 ? -1.025 -6.643 -8.031 1.00 97.69 84 GLY A O 1
ATOM 660 N N . ASP A 1 85 ? -2.849 -5.659 -7.203 1.00 97.06 85 ASP A N 1
ATOM 661 C CA . ASP A 1 85 ? -3.395 -5.287 -8.512 1.00 97.06 85 ASP A CA 1
ATOM 662 C C . ASP A 1 85 ? -2.648 -4.118 -9.157 1.00 97.06 85 ASP A C 1
ATOM 664 O O . ASP A 1 85 ? -2.446 -4.146 -10.370 1.00 97.06 85 ASP A O 1
ATOM 668 N N . ILE A 1 86 ? -2.156 -3.154 -8.376 1.00 96.12 86 ILE A N 1
ATOM 669 C CA . ILE A 1 86 ? -1.277 -2.083 -8.864 1.00 96.12 86 ILE A CA 1
ATOM 670 C C . ILE A 1 86 ? 0.007 -2.690 -9.431 1.00 96.12 86 ILE A C 1
ATOM 672 O O . ILE A 1 86 ? 0.329 -2.440 -10.588 1.00 96.12 86 ILE A O 1
ATOM 676 N N . ILE A 1 87 ? 0.700 -3.538 -8.666 1.00 96.56 87 ILE A N 1
ATOM 677 C CA . ILE A 1 87 ? 1.974 -4.141 -9.095 1.00 96.56 87 ILE A CA 1
ATOM 678 C C . ILE A 1 87 ? 1.788 -5.083 -10.296 1.00 96.56 87 ILE A C 1
ATOM 680 O O . ILE A 1 87 ? 2.659 -5.175 -11.153 1.00 96.56 87 ILE A O 1
ATOM 684 N N . ARG A 1 88 ? 0.643 -5.770 -10.408 1.00 96.25 88 ARG A N 1
ATOM 685 C CA . ARG A 1 88 ? 0.337 -6.660 -11.547 1.00 96.25 88 ARG A CA 1
ATOM 686 C C . ARG A 1 88 ? -0.217 -5.936 -12.779 1.00 96.25 88 ARG A C 1
ATOM 688 O O . ARG A 1 88 ? -0.535 -6.611 -13.758 1.00 96.25 88 ARG A O 1
ATOM 695 N N . GLY A 1 89 ? -0.419 -4.620 -12.718 1.00 94.12 89 GLY A N 1
ATOM 696 C CA . GLY A 1 89 ? -1.037 -3.841 -13.793 1.00 94.12 89 GLY A CA 1
ATOM 697 C C . GLY A 1 89 ? -2.507 -4.167 -14.060 1.00 94.12 89 GLY A C 1
ATOM 698 O O . GLY A 1 89 ? -2.971 -4.089 -15.196 1.00 94.12 89 GLY A O 1
ATOM 699 N N . ARG A 1 90 ? -3.242 -4.575 -13.021 1.00 94.19 90 ARG A N 1
ATOM 700 C CA . ARG A 1 90 ? -4.675 -4.932 -13.066 1.00 94.19 90 ARG A CA 1
ATOM 701 C C . ARG A 1 90 ? -5.572 -3.926 -12.351 1.00 94.19 90 ARG A C 1
ATOM 703 O O . ARG A 1 90 ? -6.793 -4.059 -12.402 1.00 94.19 90 ARG A O 1
ATOM 710 N N . ASP A 1 91 ? -4.985 -2.948 -11.669 1.00 92.75 91 ASP A N 1
ATOM 711 C CA . ASP A 1 91 ? -5.728 -1.943 -10.920 1.00 92.75 91 ASP A CA 1
ATOM 712 C C . ASP A 1 91 ? -6.563 -1.055 -11.852 1.00 92.75 91 ASP A C 1
ATOM 714 O O . ASP A 1 91 ? -6.051 -0.335 -12.713 1.00 92.75 91 ASP A O 1
ATOM 718 N N . LEU A 1 92 ? -7.880 -1.098 -11.647 1.00 91.31 92 LEU A N 1
ATOM 719 C CA . LEU A 1 92 ? -8.850 -0.406 -12.495 1.00 91.31 92 LEU A CA 1
ATOM 720 C C . LEU A 1 92 ? -8.798 1.121 -12.336 1.00 91.31 92 LEU A C 1
ATOM 722 O O . LEU A 1 92 ? -9.253 1.834 -13.227 1.00 91.31 92 LEU A O 1
ATOM 726 N N . TRP A 1 93 ? -8.242 1.635 -11.230 1.00 87.25 93 TRP A N 1
ATOM 727 C CA . TRP A 1 93 ? -8.200 3.076 -10.950 1.00 87.25 93 TRP A CA 1
ATOM 728 C C . TRP A 1 93 ? -7.288 3.838 -11.921 1.00 87.25 93 TRP A C 1
ATOM 730 O O . TRP A 1 93 ? -7.519 5.015 -12.193 1.00 87.25 93 TRP A O 1
ATOM 740 N N . SER A 1 94 ? -6.315 3.151 -12.521 1.00 79.12 94 SER A N 1
ATOM 741 C CA . SER A 1 94 ? -5.465 3.688 -13.592 1.00 79.12 94 SER A CA 1
ATOM 742 C C . SER A 1 94 ? -6.212 3.999 -14.906 1.00 79.12 94 SER A C 1
ATOM 744 O O . SER A 1 94 ? -5.708 4.767 -15.725 1.00 79.12 94 SER A O 1
ATOM 746 N N . GLY A 1 95 ? -7.415 3.444 -15.116 1.00 71.94 95 GLY A N 1
ATOM 747 C CA . GLY A 1 95 ? -8.192 3.589 -16.357 1.00 71.94 95 GLY A CA 1
ATOM 748 C C . GLY A 1 95 ? -9.180 4.764 -16.400 1.00 71.94 95 GLY A C 1
ATOM 749 O O . GLY A 1 95 ? -9.601 5.160 -17.484 1.00 71.94 95 GLY A O 1
ATOM 750 N N . ASP A 1 96 ? -9.546 5.352 -15.258 1.00 65.94 96 ASP A N 1
ATOM 751 C CA . ASP A 1 96 ? -10.628 6.350 -15.152 1.00 65.94 96 ASP A CA 1
ATOM 752 C C . ASP A 1 96 ? -10.144 7.812 -15.313 1.00 65.94 96 ASP A C 1
ATOM 754 O O . ASP A 1 96 ? -10.512 8.694 -14.540 1.00 65.94 96 ASP A O 1
ATOM 758 N N . ASN A 1 97 ? -9.305 8.090 -16.321 1.00 67.38 97 ASN A N 1
ATOM 759 C CA . ASN A 1 97 ? -8.653 9.397 -16.554 1.00 67.38 97 ASN A CA 1
ATOM 760 C C . ASN A 1 97 ? -7.750 9.882 -15.401 1.00 67.38 97 ASN A C 1
ATOM 762 O O . ASN A 1 97 ? -7.456 11.074 -15.297 1.00 67.38 97 ASN A O 1
ATOM 766 N N . ASN A 1 98 ? -7.284 8.974 -14.541 1.00 81.50 98 ASN A N 1
ATOM 767 C CA . ASN A 1 98 ? -6.310 9.307 -13.511 1.00 81.50 98 ASN A CA 1
ATOM 768 C C . ASN A 1 98 ? -4.886 9.265 -14.093 1.00 81.50 98 ASN A C 1
ATOM 770 O O . ASN A 1 98 ? -4.259 8.206 -14.170 1.00 81.50 98 ASN A O 1
ATOM 774 N N . THR A 1 99 ? -4.389 10.42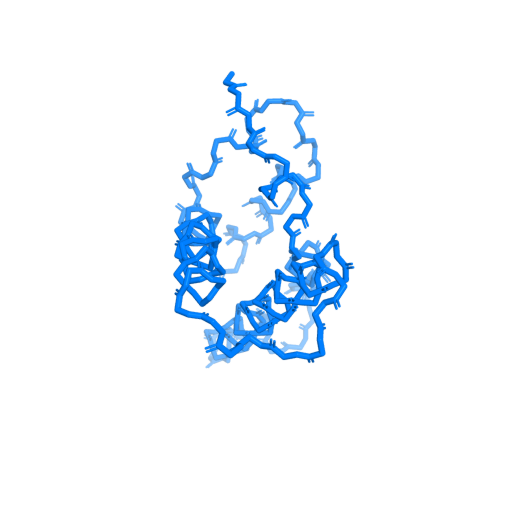9 -14.513 1.00 84.69 99 THR A N 1
ATOM 775 C CA . THR A 1 99 ? -3.062 10.571 -15.129 1.00 84.69 99 THR A CA 1
ATOM 776 C C . THR A 1 99 ? -1.932 10.104 -14.212 1.00 84.69 99 THR A C 1
ATOM 778 O O . THR A 1 99 ? -1.014 9.449 -14.694 1.00 84.69 99 THR A O 1
ATOM 781 N N . GLU A 1 100 ? -2.008 10.372 -12.907 1.00 86.62 100 GLU A N 1
ATOM 782 C CA . GLU A 1 100 ? -0.970 9.988 -11.936 1.00 86.62 100 GLU A CA 1
ATOM 783 C C . GLU A 1 100 ? -0.864 8.465 -11.819 1.00 86.62 100 GLU A C 1
ATOM 785 O O . GLU A 1 100 ? 0.219 7.888 -11.903 1.00 86.62 100 GLU A O 1
ATOM 790 N N . MET A 1 101 ? -2.005 7.781 -11.723 1.00 88.88 101 MET A N 1
ATOM 791 C CA . MET A 1 101 ? -2.034 6.319 -11.655 1.00 88.88 101 MET A CA 1
ATOM 792 C C . MET A 1 101 ? -1.637 5.657 -12.961 1.00 88.88 101 MET A C 1
ATOM 794 O O . MET A 1 101 ? -1.022 4.593 -12.940 1.00 88.88 101 MET A O 1
ATOM 798 N N . LYS A 1 102 ? -1.927 6.291 -14.095 1.00 90.69 102 LYS A N 1
ATOM 799 C CA . LYS A 1 102 ? -1.415 5.831 -15.383 1.00 90.69 102 LYS A CA 1
ATOM 800 C C . LYS A 1 102 ? 0.109 5.972 -15.466 1.00 90.69 102 LYS A C 1
ATOM 802 O O . LYS A 1 102 ? 0.771 5.024 -15.868 1.00 90.69 102 LYS A O 1
ATOM 807 N N . GLN A 1 103 ? 0.663 7.102 -15.026 1.00 90.75 103 GLN A N 1
ATOM 808 C CA . GLN A 1 103 ? 2.113 7.320 -14.975 1.00 90.75 103 GLN A CA 1
ATOM 809 C C . GLN A 1 103 ? 2.810 6.321 -14.054 1.00 90.75 103 GLN A C 1
ATOM 811 O O . GLN A 1 103 ? 3.833 5.763 -14.437 1.00 90.75 103 GLN A O 1
ATOM 816 N N . LEU A 1 104 ? 2.239 6.046 -12.877 1.00 93.00 104 LEU A N 1
ATOM 817 C CA . LEU A 1 104 ? 2.719 4.979 -12.001 1.00 93.00 104 LEU A CA 1
ATOM 818 C C . LEU A 1 104 ? 2.769 3.644 -12.751 1.00 93.00 104 LEU A C 1
ATOM 820 O O . LEU A 1 104 ? 3.803 2.988 -12.758 1.00 93.00 104 LEU A O 1
ATOM 824 N N . GLN A 1 105 ? 1.676 3.253 -13.409 1.00 93.56 105 GLN A N 1
ATOM 825 C CA . GLN A 1 105 ? 1.623 2.001 -14.169 1.00 93.56 105 GLN A CA 1
ATOM 826 C C . GLN A 1 105 ? 2.650 1.939 -15.298 1.00 93.56 105 GLN A C 1
ATOM 828 O O . GLN A 1 105 ? 3.187 0.870 -15.567 1.00 93.56 105 GLN A O 1
ATOM 833 N N . ASP A 1 106 ? 2.921 3.057 -15.966 1.00 91.19 106 ASP A N 1
ATOM 834 C CA . ASP A 1 106 ? 3.920 3.107 -17.028 1.00 91.19 106 ASP A CA 1
ATOM 835 C C . ASP A 1 106 ? 5.343 2.985 -16.461 1.00 91.19 106 ASP A C 1
ATOM 837 O O . ASP A 1 106 ? 6.098 2.152 -16.952 1.00 91.19 106 ASP A O 1
ATOM 841 N N . LYS A 1 107 ? 5.662 3.665 -15.350 1.00 89.94 107 LYS A N 1
ATOM 842 C CA . LYS A 1 107 ? 6.942 3.489 -14.634 1.00 89.94 107 LYS A CA 1
ATOM 843 C C . LYS A 1 107 ? 7.165 2.051 -14.175 1.00 89.94 107 LYS A C 1
ATOM 845 O O . LYS A 1 107 ? 8.254 1.516 -14.320 1.00 89.94 107 LYS A O 1
ATOM 850 N N . LEU A 1 108 ? 6.129 1.403 -13.641 1.00 93.44 108 LEU A N 1
ATOM 851 C CA . LEU A 1 108 ? 6.227 0.016 -13.182 1.00 93.44 108 LEU A CA 1
ATOM 852 C C . LEU A 1 108 ? 6.524 -0.981 -14.314 1.00 93.44 108 LEU A C 1
ATOM 854 O O . LEU A 1 108 ? 6.969 -2.083 -14.020 1.00 93.44 108 LEU A O 1
ATOM 858 N N . LYS A 1 109 ? 6.280 -0.628 -15.585 1.00 91.56 109 LYS A N 1
ATOM 859 C CA . LYS A 1 109 ? 6.647 -1.464 -16.744 1.00 91.56 109 LYS A CA 1
ATOM 860 C C . LYS A 1 109 ? 8.102 -1.286 -17.178 1.00 91.56 109 LYS A C 1
ATOM 862 O O . LYS A 1 109 ? 8.585 -2.100 -17.960 1.00 91.56 109 LYS A O 1
ATOM 867 N N . GLU A 1 110 ? 8.746 -0.198 -16.762 1.00 87.75 110 GLU A N 1
ATOM 868 C CA . GLU A 1 110 ? 10.148 0.098 -17.078 1.00 87.75 110 GLU A CA 1
ATOM 869 C C . GLU A 1 110 ? 11.121 -0.600 -16.117 1.00 87.75 110 GLU A C 1
ATOM 871 O O . GLU A 1 110 ? 12.297 -0.742 -16.447 1.00 87.75 110 GLU A O 1
ATOM 876 N N . ILE A 1 111 ? 10.619 -1.038 -14.957 1.00 86.50 111 ILE A N 1
ATOM 877 C CA . ILE A 1 111 ? 11.323 -1.838 -13.942 1.00 86.50 111 ILE A CA 1
ATOM 878 C C . ILE A 1 111 ? 11.312 -3.316 -14.345 1.00 86.50 111 ILE A C 1
ATOM 880 O O . ILE A 1 111 ? 12.388 -3.952 -14.267 1.00 86.50 111 IL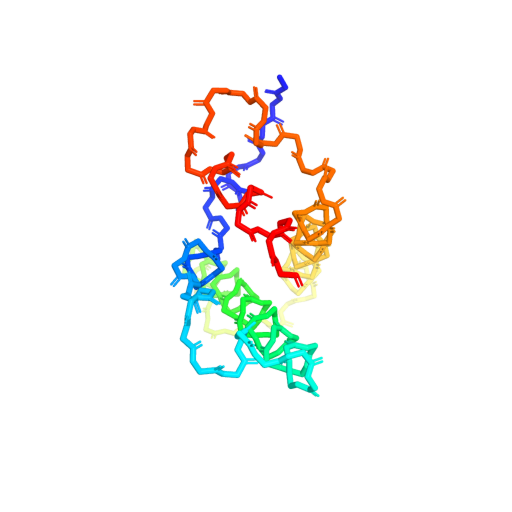E A O 1
#

Foldseek 3Di:
DDDDVLLVPQQCVLLLPDDCPDDQNVPPVRVVVVVVVSLVVSLVVRLVVLQVVLCVVVVHPHDPDPVSVVVSVVSSVVSVVQSVCLLVVNRCVLPPPPPSSVSSSVSSVSD

Secondary structure (DSSP, 8-state):
----HHHHT---HHHHT--SSSGGGS-TTTHHHHHHHHHHHHHHHHHHHHHHHHHHHTT-SS--SHHHHHHHHHHHHHHHHHHHHHHTT--GGGGSS-HHHHHHHHHHHH-

InterPro domains:
  IPR008602 Duffy-antigen binding domain [PF05424] (3-111)
  IPR042202 Duffy-antigen binding superfamily [G3DSA:1.20.1310.20] (1-111)